Protein AF-A0A950B5I5-F1 (afdb_monomer)

Nearest PDB structures (foldseek):
  9b9x-assembly1_A-2  TM=5.447E-01  e=5.978E-01  Vreelandella titanicae
  9b9s-assembly1_A-2  TM=5.368E-01  e=5.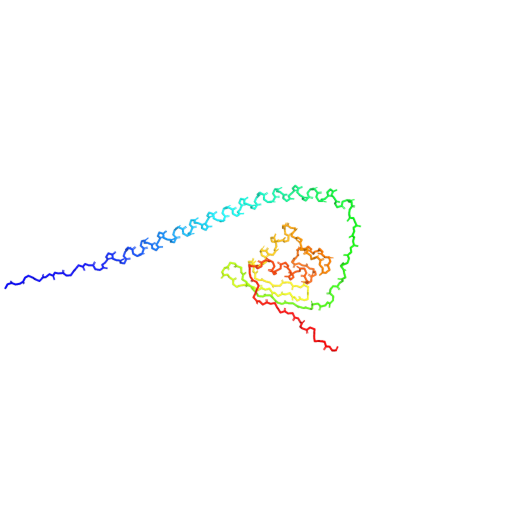628E-01  Vreelandella titanicae
  9ba3-assembly3_E  TM=2.575E-01  e=4.986E-01  Vreelandella titanicae
  1px2-assembly1_B-2  TM=2.846E-01  e=5.953E+00  Rattus norvegicus

Structure (mmCIF, N/CA/C/O backbone):
data_AF-A0A950B5I5-F1
#
_entry.id   AF-A0A950B5I5-F1
#
loop_
_atom_site.group_PDB
_atom_site.id
_atom_site.type_symbol
_atom_site.label_atom_id
_atom_site.label_alt_id
_atom_site.label_comp_id
_atom_site.label_asym_id
_atom_site.label_entity_id
_atom_site.label_seq_id
_atom_site.pdbx_PDB_ins_code
_atom_site.Cartn_x
_atom_site.Cartn_y
_atom_site.Cartn_z
_atom_site.occupancy
_atom_site.B_iso_or_equiv
_atom_site.auth_seq_id
_atom_site.auth_comp_id
_atom_site.auth_asym_id
_atom_site.auth_atom_id
_atom_site.pdbx_PDB_model_num
ATOM 1 N N . MET A 1 1 ? -61.787 -40.709 36.034 1.00 40.47 1 MET A N 1
ATOM 2 C CA . MET A 1 1 ? -61.402 -39.369 36.522 1.00 40.47 1 MET A CA 1
ATOM 3 C C . MET A 1 1 ? -59.894 -39.248 36.309 1.00 40.47 1 MET A C 1
ATOM 5 O O . MET A 1 1 ? -59.148 -39.866 37.049 1.00 40.47 1 MET A O 1
ATOM 9 N N . ILE A 1 2 ? -59.455 -38.615 35.215 1.00 43.97 2 ILE A N 1
ATOM 10 C CA . ILE A 1 2 ? -58.033 -38.467 34.839 1.00 43.97 2 ILE A CA 1
ATOM 11 C C . ILE A 1 2 ? -57.794 -36.962 34.650 1.00 43.97 2 ILE A C 1
ATOM 13 O O . ILE A 1 2 ? -58.534 -36.369 33.862 1.00 43.97 2 ILE A O 1
ATOM 17 N N . PRO A 1 3 ? -56.847 -36.315 35.354 1.00 52.66 3 PRO A N 1
ATOM 18 C CA . PRO A 1 3 ? -56.579 -34.903 35.138 1.00 52.66 3 PRO A CA 1
ATOM 19 C C . PRO A 1 3 ? -55.656 -34.714 33.928 1.00 52.66 3 PRO A C 1
ATOM 21 O O . PRO A 1 3 ? -54.618 -35.359 33.792 1.00 52.66 3 PRO A O 1
ATOM 24 N N . HIS A 1 4 ? -56.084 -33.821 33.041 1.00 50.44 4 HIS A N 1
ATOM 25 C CA . HIS A 1 4 ? -55.408 -33.392 31.824 1.00 50.44 4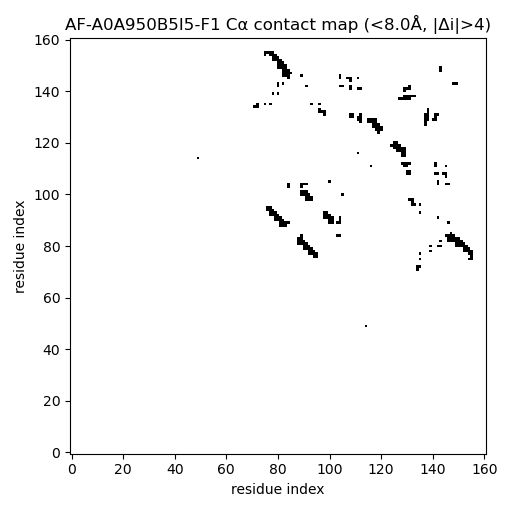 HIS A CA 1
ATOM 26 C C . HIS A 1 4 ? -54.282 -32.413 32.193 1.00 50.44 4 HIS A C 1
ATOM 28 O O . HIS A 1 4 ? -54.549 -31.327 32.704 1.00 50.44 4 HIS A O 1
ATOM 34 N N . ALA A 1 5 ? -53.025 -32.794 31.955 1.00 53.91 5 ALA A N 1
ATOM 35 C CA . ALA A 1 5 ? -51.882 -31.894 32.095 1.00 53.91 5 ALA A CA 1
ATOM 36 C C . ALA A 1 5 ? -51.869 -30.882 30.935 1.00 53.91 5 ALA A C 1
ATOM 38 O O . ALA A 1 5 ? -52.006 -31.271 29.772 1.00 53.91 5 ALA A O 1
ATOM 39 N N . ALA A 1 6 ? -51.738 -29.597 31.265 1.00 57.34 6 ALA A N 1
ATOM 40 C CA . ALA A 1 6 ? -51.606 -28.501 30.310 1.00 57.34 6 ALA A CA 1
ATOM 41 C C . ALA A 1 6 ? -50.144 -28.370 29.821 1.00 57.34 6 ALA A C 1
ATOM 43 O O . ALA A 1 6 ? -49.228 -28.597 30.613 1.00 57.34 6 ALA A O 1
ATOM 44 N N . PRO A 1 7 ? -49.902 -28.005 28.547 1.00 59.09 7 PRO A N 1
ATOM 45 C CA . PRO A 1 7 ? -48.554 -27.848 28.001 1.00 59.09 7 PRO A CA 1
ATOM 46 C C . PRO A 1 7 ? -47.892 -26.529 28.446 1.00 59.09 7 PRO A C 1
ATOM 48 O O . PRO A 1 7 ? -48.504 -25.462 28.384 1.00 59.09 7 PRO A O 1
ATOM 51 N N . GLU A 1 8 ? -46.627 -26.604 28.871 1.00 59.44 8 GLU A N 1
ATOM 52 C CA . GLU A 1 8 ? -45.793 -25.452 29.250 1.00 59.44 8 GLU A CA 1
ATOM 53 C C . GLU A 1 8 ? -45.404 -24.557 28.049 1.00 59.44 8 GLU A C 1
ATOM 55 O O . GLU A 1 8 ? -45.301 -25.036 26.915 1.00 59.44 8 GLU A O 1
ATOM 60 N N . PRO A 1 9 ? -45.167 -23.244 28.260 1.00 53.56 9 PRO A N 1
ATOM 61 C CA . PRO A 1 9 ? -45.085 -22.275 27.172 1.00 53.56 9 PRO A CA 1
ATOM 62 C C . PRO A 1 9 ? -43.693 -22.205 26.519 1.00 53.56 9 PRO A C 1
ATOM 64 O O . PRO A 1 9 ? -42.694 -21.847 27.141 1.00 53.56 9 PRO A O 1
ATOM 67 N N . LEU A 1 10 ? -43.656 -22.392 25.196 1.00 56.47 10 LEU A N 1
ATOM 68 C CA . LEU A 1 10 ? -42.491 -22.234 24.302 1.00 56.47 10 LEU A CA 1
ATOM 69 C C . LEU A 1 10 ? -41.968 -20.781 24.160 1.00 56.47 10 LEU A C 1
ATOM 71 O O . LEU A 1 10 ? -41.055 -20.510 23.381 1.00 56.47 10 LEU A O 1
ATOM 75 N N . ILE A 1 11 ? -42.523 -19.829 24.912 1.00 56.50 11 ILE A N 1
ATOM 76 C CA . ILE A 1 11 ? -42.255 -18.386 24.779 1.00 56.50 11 ILE A CA 1
ATOM 77 C C . ILE A 1 11 ? -40.881 -18.000 25.372 1.00 56.50 11 ILE A C 1
ATOM 79 O O . ILE A 1 11 ? -40.234 -17.066 24.898 1.00 56.50 11 ILE A O 1
ATOM 83 N N . GLY A 1 12 ? -40.375 -18.752 26.357 1.00 56.22 12 GLY A N 1
ATOM 84 C CA . GLY A 1 12 ? -39.103 -18.445 27.031 1.00 56.22 12 GLY A CA 1
ATOM 85 C C . GLY A 1 12 ? -37.844 -18.715 26.195 1.00 56.22 12 GLY A C 1
ATOM 86 O O . GLY A 1 12 ? -36.815 -18.061 26.384 1.00 56.22 12 GLY A O 1
ATOM 87 N N . VAL A 1 13 ? -37.912 -19.642 25.233 1.00 62.12 13 VAL A N 1
ATOM 88 C CA . VAL A 1 13 ? -36.738 -20.079 24.458 1.00 62.12 13 VAL A CA 1
ATOM 89 C C . VAL A 1 13 ? -36.303 -18.999 23.465 1.00 62.12 13 VAL A C 1
ATOM 91 O O . VAL A 1 13 ? -35.123 -18.642 23.434 1.00 62.12 13 VAL A O 1
ATOM 94 N N . SER A 1 14 ? -37.247 -18.400 22.734 1.00 64.12 14 SER A N 1
ATOM 95 C CA . SER A 1 14 ? -36.959 -17.339 21.757 1.00 64.12 14 SER A CA 1
ATOM 96 C C . SER A 1 14 ? -36.377 -16.085 22.414 1.00 64.12 14 SER A C 1
ATOM 98 O O . SER A 1 14 ? -35.366 -15.565 21.942 1.00 64.12 14 SER A O 1
ATOM 100 N N . ALA A 1 15 ? -36.928 -15.643 23.549 1.00 69.88 15 ALA A N 1
ATOM 101 C CA . ALA A 1 15 ? -36.406 -14.490 24.289 1.00 69.88 15 ALA A CA 1
ATOM 102 C C . ALA A 1 15 ? -34.945 -14.695 24.739 1.00 69.88 15 ALA A C 1
ATOM 104 O O . ALA A 1 15 ? -34.123 -13.780 24.657 1.00 69.88 15 ALA A O 1
ATOM 105 N N . SER A 1 16 ? -34.590 -15.921 25.139 1.00 73.38 16 SER A N 1
ATOM 106 C CA . SER A 1 16 ? -33.227 -16.258 25.563 1.00 73.38 16 SER A CA 1
ATOM 107 C C . SER A 1 16 ? -32.207 -16.247 24.413 1.00 73.38 16 SER A C 1
ATOM 109 O O . SER A 1 16 ? -31.046 -15.892 24.623 1.00 73.38 16 SER A O 1
ATOM 111 N N . ILE A 1 17 ? -32.628 -16.600 23.193 1.00 77.06 17 ILE A N 1
ATOM 112 C CA . ILE A 1 17 ? -31.772 -16.603 21.998 1.00 77.06 17 ILE A CA 1
ATOM 113 C C . ILE A 1 17 ? -31.502 -15.167 21.539 1.00 77.06 17 ILE A C 1
ATOM 115 O O . ILE A 1 17 ? -30.347 -14.813 21.290 1.00 77.06 17 ILE A O 1
ATOM 119 N N . PHE A 1 18 ? -32.529 -14.312 21.508 1.00 73.56 18 PHE A N 1
ATOM 120 C CA . PHE A 1 18 ? -32.363 -12.893 21.176 1.00 73.56 18 PHE A CA 1
ATOM 121 C C . PHE A 1 18 ? -31.463 -12.166 22.183 1.00 73.56 18 PHE A C 1
ATOM 123 O O . PHE A 1 18 ? -30.566 -11.430 21.770 1.00 73.56 18 PHE A O 1
ATOM 130 N N . ALA A 1 19 ? -31.618 -12.434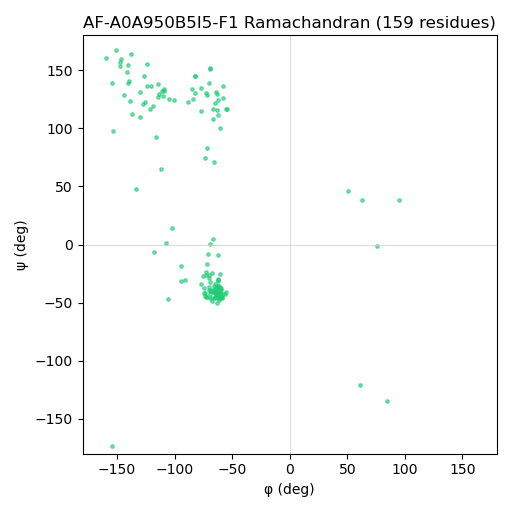 23.484 1.00 76.12 19 ALA A N 1
ATOM 131 C CA . ALA A 1 19 ? -30.760 -11.861 24.522 1.00 76.12 19 ALA A CA 1
ATOM 132 C C . ALA A 1 19 ? -29.286 -12.280 24.367 1.00 76.12 19 ALA A C 1
ATOM 134 O O . ALA A 1 19 ? -28.382 -11.449 24.464 1.00 76.12 19 ALA A O 1
ATOM 135 N N . ARG A 1 20 ? -29.021 -13.558 24.054 1.00 76.75 20 ARG A N 1
ATOM 136 C CA . ARG A 1 20 ? -27.652 -14.032 23.778 1.00 76.75 20 ARG A CA 1
ATOM 137 C C . ARG A 1 20 ? -27.075 -13.403 22.515 1.00 76.75 20 ARG A C 1
ATOM 139 O O . ARG A 1 20 ? -25.910 -13.018 22.522 1.00 76.75 20 ARG A O 1
ATOM 146 N N . SER A 1 21 ? -27.874 -13.271 21.457 1.00 78.94 21 SER A N 1
ATOM 147 C CA . SER A 1 21 ? -27.444 -12.648 20.203 1.00 78.94 21 SER A CA 1
ATOM 148 C C . SER A 1 21 ? -27.116 -11.162 20.378 1.00 78.94 21 SER A C 1
ATOM 150 O O . SER A 1 21 ? -26.125 -10.694 19.819 1.00 78.94 21 SER A O 1
ATOM 152 N N . SER A 1 22 ? -27.898 -10.418 21.169 1.00 79.88 22 SER A N 1
ATOM 153 C CA . SER A 1 22 ? -27.611 -9.007 21.474 1.00 79.88 22 SER A CA 1
ATOM 154 C C . SER A 1 22 ? -26.314 -8.877 22.278 1.00 79.88 22 SER A C 1
ATOM 156 O O . SER A 1 22 ? -25.435 -8.099 21.905 1.00 79.88 22 SER A O 1
ATOM 158 N N . ALA A 1 23 ? -26.134 -9.715 23.304 1.00 81.69 23 ALA A N 1
ATOM 159 C CA . ALA A 1 23 ? -24.931 -9.713 24.130 1.00 81.69 23 ALA A CA 1
ATOM 160 C C . ALA A 1 23 ? -23.661 -10.054 23.327 1.00 81.69 23 ALA A C 1
ATOM 162 O O . ALA A 1 23 ? -22.590 -9.492 23.572 1.00 81.69 23 ALA A O 1
ATOM 163 N N . LEU A 1 24 ? -23.766 -10.958 22.347 1.00 80.25 24 LEU A N 1
ATOM 164 C CA . LEU A 1 24 ? -22.662 -11.309 21.451 1.00 80.25 24 LEU A CA 1
ATOM 165 C C . LEU A 1 24 ? -22.323 -10.153 20.501 1.00 80.25 24 LEU A C 1
ATOM 167 O O . LEU A 1 24 ? -21.152 -9.785 20.388 1.00 80.25 24 LEU A O 1
ATOM 171 N N . SER A 1 25 ? -23.333 -9.526 19.892 1.00 78.19 25 SER A N 1
ATOM 172 C CA . SER A 1 25 ? -23.156 -8.352 19.028 1.00 78.19 25 SER A CA 1
ATOM 173 C C . SER A 1 25 ? -22.526 -7.172 19.769 1.00 78.19 25 SER A C 1
ATOM 175 O O . SER A 1 25 ? -21.603 -6.542 19.253 1.00 78.19 25 SER A O 1
ATOM 177 N N . GLU A 1 26 ? -22.940 -6.907 21.009 1.00 83.06 26 GLU A N 1
ATOM 178 C CA . GLU A 1 26 ? -22.340 -5.862 21.841 1.00 83.06 26 GLU A CA 1
ATOM 179 C C . GLU A 1 26 ? -20.885 -6.152 22.218 1.00 83.06 26 GLU A C 1
ATOM 181 O O . GLU A 1 26 ? -20.073 -5.226 22.304 1.00 83.06 26 GLU A O 1
ATOM 186 N N . ARG A 1 27 ? -20.532 -7.423 22.454 1.00 83.00 27 ARG A N 1
ATOM 187 C CA . ARG A 1 27 ? -19.139 -7.819 22.715 1.00 83.00 27 ARG A CA 1
ATOM 188 C C . ARG A 1 27 ? -18.285 -7.623 21.468 1.00 83.00 27 ARG A C 1
ATOM 190 O O . ARG A 1 27 ? -17.237 -6.995 21.564 1.00 83.00 27 ARG A O 1
ATOM 197 N N . VAL A 1 28 ? -18.758 -8.054 20.298 1.00 84.69 28 VAL A N 1
ATOM 198 C CA . VAL A 1 28 ? -18.046 -7.855 19.023 1.00 84.69 28 VAL A CA 1
ATOM 199 C C . VAL A 1 28 ? -17.874 -6.366 18.708 1.00 84.69 28 VAL A C 1
ATOM 201 O O . VAL A 1 28 ? -16.783 -5.947 18.316 1.00 84.69 28 VAL A O 1
ATOM 204 N N . ALA A 1 29 ? -18.910 -5.548 18.917 1.00 78.31 29 ALA A N 1
ATOM 205 C CA . ALA A 1 29 ? -18.838 -4.101 18.723 1.00 78.31 29 ALA A CA 1
ATOM 206 C C . ALA A 1 29 ? -17.795 -3.453 19.650 1.00 78.31 29 ALA A C 1
ATOM 208 O O . ALA A 1 29 ? -16.957 -2.677 19.184 1.00 78.31 29 ALA A O 1
ATOM 209 N N . ARG A 1 30 ? -17.778 -3.834 20.937 1.00 82.38 30 ARG A N 1
ATOM 210 C CA . ARG A 1 30 ? -16.778 -3.367 21.911 1.00 82.38 30 ARG A CA 1
ATOM 211 C C . ARG A 1 30 ? -15.357 -3.772 21.526 1.00 82.38 30 ARG A C 1
ATOM 213 O O . ARG A 1 30 ? -14.471 -2.921 21.517 1.00 82.38 30 ARG A O 1
ATOM 220 N N . THR A 1 31 ? -15.134 -5.022 21.129 1.00 79.12 31 THR A N 1
ATOM 221 C CA . THR A 1 31 ? -13.802 -5.500 20.723 1.00 79.12 31 THR A CA 1
ATOM 222 C C . THR A 1 31 ? -13.304 -4.808 19.450 1.00 79.12 31 THR A C 1
ATOM 224 O O . THR A 1 31 ? -12.129 -4.440 19.355 1.00 79.12 31 THR A O 1
ATOM 227 N N . ARG A 1 32 ? -14.190 -4.561 18.474 1.00 73.50 32 ARG A N 1
ATOM 228 C CA . ARG A 1 32 ? -13.857 -3.809 17.251 1.00 73.50 32 ARG A CA 1
ATOM 229 C C . ARG A 1 32 ? -13.526 -2.345 17.547 1.00 73.50 32 ARG A C 1
ATOM 231 O O . ARG A 1 32 ? -12.571 -1.819 16.974 1.00 73.50 32 ARG A O 1
ATOM 238 N N . ALA A 1 33 ? -14.264 -1.704 18.453 1.00 74.94 33 ALA A N 1
ATOM 239 C CA . ALA A 1 33 ? -13.971 -0.343 18.899 1.00 74.94 33 ALA A CA 1
ATOM 240 C C . ALA A 1 33 ? -12.611 -0.261 19.613 1.00 74.94 33 ALA A C 1
ATOM 242 O O . ALA A 1 33 ? -11.794 0.595 19.281 1.00 74.94 33 ALA A O 1
ATOM 243 N N . GLN A 1 34 ? -12.314 -1.210 20.504 1.00 75.81 34 GLN A N 1
ATOM 244 C CA . GLN A 1 34 ? -11.017 -1.297 21.188 1.00 75.81 34 GLN A CA 1
ATOM 245 C C . GLN A 1 34 ? -9.859 -1.523 20.209 1.00 75.81 34 GLN A C 1
ATOM 247 O O . GLN A 1 34 ? -8.820 -0.875 20.311 1.00 75.81 34 GLN A O 1
ATOM 252 N N . SER A 1 35 ? -10.058 -2.369 19.197 1.00 69.06 35 SER A N 1
ATOM 253 C CA . SER A 1 35 ? -9.058 -2.599 18.148 1.00 69.06 35 SER A CA 1
ATOM 254 C C . SER A 1 35 ? -8.799 -1.354 17.296 1.00 69.06 35 SER A C 1
ATOM 256 O O . SER A 1 35 ? -7.667 -1.122 16.880 1.00 69.06 35 SER A O 1
ATOM 258 N N . ARG A 1 36 ? -9.820 -0.521 17.047 1.00 70.69 36 ARG A N 1
ATOM 259 C CA . ARG A 1 36 ? -9.650 0.776 16.370 1.00 70.69 36 ARG A CA 1
ATOM 260 C C . ARG A 1 36 ? -8.810 1.747 17.197 1.00 70.69 36 ARG A C 1
ATOM 262 O O . ARG A 1 36 ? -7.881 2.333 16.652 1.00 70.69 36 ARG A O 1
ATOM 269 N N . VAL A 1 37 ? -9.093 1.867 18.494 1.00 77.44 37 VAL A N 1
ATOM 270 C CA . VAL A 1 37 ? -8.348 2.757 19.400 1.00 77.44 37 VAL A CA 1
ATOM 271 C C . VAL A 1 37 ? -6.884 2.330 19.513 1.00 77.44 37 VAL A C 1
ATOM 273 O O . VAL A 1 37 ? -5.993 3.161 19.373 1.00 77.44 37 VAL A O 1
ATOM 276 N N . LEU A 1 38 ? -6.615 1.030 19.664 1.00 70.19 38 LEU A N 1
ATOM 277 C CA . LEU A 1 38 ? -5.243 0.513 19.715 1.00 70.19 38 LEU A CA 1
ATOM 278 C C . LEU A 1 38 ? -4.479 0.752 18.407 1.00 70.19 38 LEU A C 1
ATOM 280 O O . LEU A 1 38 ? -3.299 1.093 18.436 1.00 70.19 38 LEU A O 1
ATOM 284 N N . ARG A 1 39 ? -5.146 0.631 17.252 1.00 61.69 39 ARG A N 1
ATOM 285 C CA . ARG A 1 39 ? -4.546 0.980 15.953 1.00 61.69 39 ARG A CA 1
ATOM 286 C C . ARG A 1 39 ? -4.223 2.470 15.855 1.00 61.69 39 ARG A C 1
ATOM 288 O O . ARG A 1 39 ? -3.181 2.812 15.307 1.00 61.69 39 ARG A O 1
ATOM 295 N N . GLN A 1 40 ? -5.074 3.333 16.406 1.00 61.28 40 GLN A N 1
ATOM 296 C CA . GLN A 1 40 ? -4.858 4.778 16.415 1.00 61.28 40 GLN A CA 1
ATOM 297 C C . GLN A 1 40 ? -3.699 5.182 17.337 1.00 61.28 40 GLN A C 1
ATOM 299 O O . GLN A 1 40 ? -2.827 5.941 16.931 1.00 61.28 40 GLN A O 1
ATOM 304 N N . GLN A 1 41 ? -3.606 4.595 18.529 1.00 62.44 41 GLN A N 1
ATOM 305 C CA . GLN A 1 41 ? -2.477 4.828 19.437 1.00 62.44 41 GLN A CA 1
ATOM 306 C C . GLN A 1 41 ? -1.161 4.300 18.851 1.00 62.44 41 GLN A C 1
ATOM 308 O O . GLN A 1 41 ? -0.131 4.974 18.888 1.00 62.44 41 GLN A O 1
ATOM 313 N N . ALA A 1 42 ? -1.191 3.118 18.229 1.00 61.41 42 ALA A N 1
ATOM 314 C CA . ALA A 1 42 ? -0.039 2.593 17.506 1.00 61.41 42 ALA A CA 1
ATOM 315 C C . ALA A 1 42 ? 0.366 3.492 16.321 1.00 61.41 42 ALA A C 1
ATOM 317 O O . ALA A 1 42 ? 1.553 3.575 16.008 1.00 61.41 42 ALA A O 1
ATOM 318 N N . TRP A 1 43 ? -0.589 4.177 15.681 1.00 51.66 43 TRP A N 1
ATOM 319 C CA . TRP A 1 43 ? -0.326 5.161 14.629 1.00 51.66 43 TRP A CA 1
ATOM 320 C C . TRP A 1 43 ? 0.382 6.405 15.180 1.00 51.66 43 TRP A C 1
ATOM 322 O O . TRP A 1 43 ? 1.438 6.764 14.665 1.00 51.66 43 TRP A O 1
ATOM 332 N N . GLU A 1 44 ? -0.097 6.994 16.279 1.00 56.12 44 GLU A N 1
ATOM 333 C CA . GLU A 1 44 ? 0.522 8.181 16.897 1.00 56.12 44 GLU A CA 1
ATOM 334 C C . GLU A 1 44 ? 1.973 7.929 17.330 1.00 56.12 44 GLU A C 1
ATOM 336 O O . GLU A 1 44 ? 2.871 8.730 17.048 1.00 56.12 44 GLU A O 1
ATOM 341 N N . HIS A 1 45 ? 2.237 6.778 17.955 1.00 53.94 45 HIS A N 1
ATOM 342 C CA . HIS A 1 45 ? 3.596 6.393 18.333 1.00 53.94 45 HIS A CA 1
ATOM 343 C C . HIS A 1 45 ? 4.511 6.220 17.114 1.00 53.94 45 HIS A C 1
ATOM 345 O O . HIS A 1 45 ? 5.678 6.610 17.154 1.00 53.94 45 HIS A O 1
ATOM 351 N N . ARG A 1 46 ? 3.986 5.692 16.005 1.00 55.00 46 ARG A N 1
ATOM 352 C CA . ARG A 1 46 ? 4.759 5.489 14.774 1.00 55.00 46 ARG A CA 1
ATOM 353 C C . ARG A 1 46 ? 5.019 6.781 14.016 1.00 55.00 46 ARG A C 1
ATOM 355 O O . ARG A 1 46 ? 6.127 6.928 13.510 1.00 55.00 46 ARG A O 1
ATOM 362 N N . VAL A 1 47 ? 4.071 7.719 13.983 1.00 47.09 47 VAL A N 1
ATOM 363 C CA . VAL A 1 47 ? 4.282 9.065 13.422 1.00 47.09 47 VAL A CA 1
ATOM 364 C C . VAL A 1 47 ? 5.415 9.766 14.170 1.00 47.09 47 VAL A C 1
ATOM 366 O O . VAL A 1 47 ? 6.340 10.286 13.547 1.00 47.09 47 VAL A O 1
ATOM 369 N N . ARG A 1 48 ? 5.420 9.685 15.507 1.00 50.72 48 ARG A N 1
ATOM 370 C CA . ARG A 1 48 ? 6.493 10.258 16.333 1.00 50.72 48 ARG A CA 1
ATOM 371 C C . ARG A 1 48 ? 7.851 9.593 16.068 1.00 50.72 48 ARG A C 1
ATOM 373 O O . ARG A 1 48 ? 8.848 10.289 15.909 1.00 50.72 48 ARG A O 1
ATOM 380 N N . SER A 1 49 ? 7.905 8.264 15.954 1.00 51.00 49 SER A N 1
ATOM 381 C CA . SER A 1 49 ? 9.144 7.548 15.604 1.00 51.00 49 SER A CA 1
ATOM 382 C C . SER A 1 49 ? 9.590 7.754 14.150 1.00 51.00 49 SER A C 1
ATOM 384 O O . SER A 1 49 ? 10.779 7.620 13.861 1.00 51.00 49 SER A O 1
ATOM 386 N N . LYS A 1 50 ? 8.667 8.047 13.225 1.00 49.88 50 LYS A N 1
ATOM 387 C CA . LYS A 1 50 ? 8.972 8.393 11.832 1.00 49.88 50 LYS A CA 1
ATOM 388 C C . LYS A 1 50 ? 9.586 9.786 11.746 1.00 49.88 50 LYS A C 1
ATOM 390 O O . LYS A 1 50 ? 10.636 9.901 11.142 1.00 49.88 50 LYS A O 1
ATOM 395 N N . ALA A 1 51 ? 9.043 10.785 12.441 1.00 50.00 51 ALA A N 1
ATOM 396 C CA . ALA A 1 51 ? 9.634 12.126 12.475 1.00 50.00 51 ALA A CA 1
ATOM 397 C C . ALA A 1 51 ? 11.104 12.107 12.941 1.00 50.00 51 ALA A C 1
ATOM 399 O O . ALA A 1 51 ? 11.956 12.752 12.341 1.00 50.00 51 ALA A O 1
ATOM 400 N N . ILE A 1 52 ? 11.420 11.292 13.955 1.00 52.56 52 ILE A N 1
ATOM 401 C CA . ILE A 1 52 ? 12.795 11.125 14.458 1.00 52.56 52 ILE A CA 1
ATOM 402 C C . ILE A 1 52 ? 13.696 10.423 13.423 1.00 52.56 52 ILE A C 1
ATOM 404 O O . ILE A 1 52 ? 14.862 10.788 13.259 1.00 52.56 52 ILE A O 1
ATOM 408 N N . ARG A 1 53 ? 13.170 9.422 12.701 1.00 54.84 53 ARG A N 1
ATOM 409 C CA . ARG A 1 53 ? 13.920 8.702 11.658 1.00 54.84 53 ARG A CA 1
ATOM 410 C C . ARG A 1 53 ? 14.101 9.521 10.389 1.00 54.84 53 ARG A C 1
ATOM 412 O O . ARG A 1 53 ? 15.205 9.520 9.872 1.00 54.84 53 ARG A O 1
ATOM 419 N N . ASP A 1 54 ? 13.084 10.241 9.936 1.00 48.94 54 ASP A N 1
ATOM 420 C CA . ASP A 1 54 ? 13.152 11.142 8.785 1.00 48.94 54 ASP A CA 1
ATOM 421 C C . ASP A 1 54 ? 14.135 12.288 9.075 1.00 48.94 54 ASP A C 1
ATOM 423 O O . ASP A 1 54 ? 14.966 12.614 8.234 1.00 48.94 54 ASP A O 1
ATOM 427 N N . GLN A 1 55 ? 14.152 12.817 10.307 1.00 44.59 55 GLN A N 1
ATOM 428 C CA . GLN A 1 55 ? 15.180 13.767 10.745 1.00 44.59 55 GLN A CA 1
ATOM 429 C C . GLN A 1 55 ? 16.591 13.154 10.698 1.00 44.59 55 GLN A C 1
ATOM 431 O O . GLN A 1 55 ? 17.548 13.837 10.348 1.00 44.59 55 GLN A O 1
ATOM 436 N N . SER A 1 56 ? 16.729 11.861 11.006 1.00 44.84 56 SER A N 1
ATOM 437 C CA . SER A 1 56 ? 18.013 11.146 10.940 1.00 44.84 56 SER A CA 1
ATOM 438 C C . SER A 1 56 ? 18.418 10.778 9.504 1.00 44.84 56 SER A C 1
ATOM 440 O O . SER A 1 56 ? 19.603 10.786 9.182 1.00 44.84 56 SER A O 1
ATOM 442 N N . ALA A 1 57 ? 17.449 10.475 8.638 1.00 51.31 57 ALA A N 1
ATOM 443 C CA . ALA A 1 57 ? 17.647 10.145 7.231 1.00 51.31 57 ALA A CA 1
ATOM 444 C C . ALA A 1 57 ? 18.001 11.392 6.413 1.00 51.31 57 ALA A C 1
ATOM 446 O O . ALA A 1 57 ? 18.972 11.347 5.673 1.00 51.31 57 ALA A O 1
ATOM 447 N N . ALA A 1 58 ? 17.346 12.533 6.649 1.00 44.94 58 ALA A N 1
ATOM 448 C CA . ALA A 1 58 ? 17.702 13.814 6.030 1.00 44.94 58 ALA A CA 1
ATOM 449 C C . ALA A 1 58 ? 19.120 14.286 6.414 1.00 44.94 58 ALA A C 1
ATOM 451 O O . ALA A 1 58 ? 19.804 14.953 5.637 1.00 44.94 58 ALA A O 1
ATOM 452 N N . LEU A 1 59 ? 19.595 13.918 7.611 1.00 46.97 59 LEU A N 1
ATOM 453 C CA . LEU A 1 59 ? 20.989 14.136 8.012 1.00 46.97 59 LEU A CA 1
ATOM 454 C C . LEU A 1 59 ? 21.966 13.181 7.302 1.00 46.97 59 LEU A C 1
ATOM 456 O O . LEU A 1 59 ? 23.142 13.518 7.180 1.00 46.97 59 LEU A O 1
ATOM 460 N N . LYS A 1 60 ? 21.495 12.021 6.825 1.00 45.16 60 LYS A N 1
ATOM 461 C CA . LYS A 1 60 ? 22.294 10.979 6.162 1.00 45.16 60 LYS A CA 1
ATOM 462 C C . LYS A 1 60 ? 22.286 11.092 4.630 1.00 45.16 60 LYS A C 1
ATOM 464 O O . LYS A 1 60 ? 23.312 10.833 4.018 1.00 45.16 60 LYS A O 1
ATOM 469 N N . GLU A 1 61 ? 21.198 11.572 4.026 1.00 40.47 61 GLU A N 1
ATOM 470 C CA . GLU A 1 61 ? 21.066 11.858 2.585 1.00 40.47 61 GLU A CA 1
ATOM 471 C C . GLU A 1 61 ? 22.060 12.912 2.086 1.00 40.47 61 GLU A C 1
ATOM 473 O O . GLU A 1 61 ? 22.477 12.853 0.938 1.00 40.47 61 GLU A O 1
ATOM 478 N N . ARG A 1 62 ? 22.552 13.813 2.950 1.00 43.41 62 ARG A N 1
ATOM 479 C CA . ARG A 1 62 ? 23.669 14.711 2.593 1.00 43.41 62 ARG A CA 1
ATOM 480 C C . ARG A 1 62 ? 24.982 13.981 2.265 1.00 43.41 62 ARG A C 1
ATOM 482 O O . ARG A 1 62 ? 25.923 14.640 1.836 1.00 43.41 62 ARG A O 1
ATOM 489 N N . PHE A 1 63 ? 25.070 12.672 2.501 1.00 40.78 63 PHE A N 1
ATOM 490 C CA . PHE A 1 63 ? 26.300 11.895 2.358 1.00 40.78 63 PHE A CA 1
ATOM 491 C C . PHE A 1 63 ? 26.240 10.770 1.305 1.00 40.78 63 PHE A C 1
ATOM 493 O O . PHE A 1 63 ? 27.287 10.185 1.049 1.00 40.78 63 PHE A O 1
ATOM 500 N N . ASP A 1 64 ? 25.088 10.477 0.683 1.00 40.22 64 ASP A N 1
ATOM 501 C CA . ASP A 1 64 ? 24.870 9.254 -0.125 1.00 40.22 64 ASP A CA 1
ATOM 502 C C . ASP A 1 64 ? 24.183 9.540 -1.489 1.00 40.22 64 ASP A C 1
ATOM 504 O O . ASP A 1 64 ? 23.227 8.872 -1.881 1.00 40.22 64 ASP A O 1
ATOM 508 N N . ASP A 1 65 ? 24.670 10.538 -2.240 1.00 40.47 65 ASP A N 1
ATOM 509 C CA . ASP A 1 65 ? 24.291 10.799 -3.647 1.00 40.47 65 ASP A CA 1
ATOM 510 C C . ASP A 1 65 ? 24.751 9.647 -4.578 1.00 40.47 65 ASP A C 1
ATOM 512 O O . ASP A 1 65 ? 25.686 9.765 -5.371 1.00 40.47 65 ASP A O 1
ATOM 516 N N . GLY A 1 66 ? 24.095 8.491 -4.467 1.00 37.75 66 GLY A N 1
ATOM 517 C CA . GLY A 1 66 ? 24.316 7.281 -5.260 1.00 37.75 66 GLY A CA 1
ATOM 518 C C . GLY A 1 66 ? 23.137 6.989 -6.183 1.00 37.75 66 GLY A C 1
ATOM 519 O O . GLY A 1 66 ? 22.434 5.996 -6.014 1.00 37.75 66 GLY A O 1
ATOM 520 N N . VAL A 1 67 ? 22.901 7.875 -7.151 1.00 46.28 67 VAL A N 1
ATOM 521 C CA . VAL A 1 67 ? 21.873 7.741 -8.194 1.00 46.28 67 VAL A CA 1
ATOM 522 C C . VAL A 1 67 ? 22.166 6.529 -9.086 1.00 46.28 67 VAL A C 1
ATOM 524 O O . VAL A 1 67 ? 23.132 6.538 -9.846 1.00 46.28 67 VAL A O 1
ATOM 527 N N . LEU A 1 68 ? 21.289 5.519 -9.074 1.00 43.94 68 LEU A N 1
ATOM 528 C CA . LEU A 1 68 ? 21.208 4.500 -10.125 1.00 43.94 68 LEU A CA 1
ATOM 529 C C . LEU A 1 68 ? 19.745 4.201 -10.495 1.00 43.94 68 LEU A C 1
ATOM 531 O O . LEU A 1 68 ? 19.009 3.583 -9.734 1.00 43.94 68 LEU A O 1
ATOM 535 N N . GLY A 1 69 ? 19.371 4.577 -11.724 1.00 38.16 69 GLY A N 1
ATOM 536 C CA . GLY A 1 69 ? 18.609 3.671 -12.589 1.00 38.16 69 GLY A CA 1
ATOM 537 C C . GLY A 1 69 ? 17.085 3.778 -12.622 1.00 38.16 69 GLY A C 1
ATOM 538 O O . GLY A 1 69 ? 16.431 2.754 -12.781 1.00 38.16 69 GLY A O 1
ATOM 539 N N . ALA A 1 70 ? 16.497 4.974 -12.578 1.00 39.66 70 ALA A N 1
ATOM 540 C CA . ALA A 1 70 ? 15.166 5.155 -13.164 1.00 39.66 70 ALA A CA 1
ATOM 541 C C . ALA A 1 70 ? 15.288 5.161 -14.700 1.00 39.66 70 ALA A C 1
ATOM 543 O O . ALA A 1 70 ? 15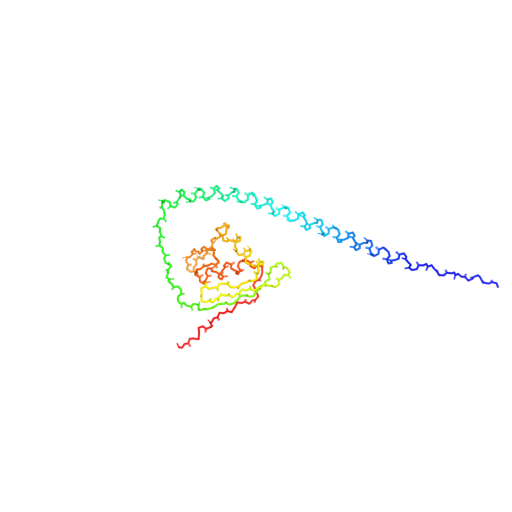.229 6.210 -15.338 1.00 39.66 70 ALA A O 1
ATOM 544 N N . THR A 1 71 ? 15.508 3.996 -15.314 1.00 40.91 71 THR A N 1
ATOM 545 C CA . THR A 1 71 ? 15.167 3.843 -16.732 1.00 40.91 71 THR A CA 1
ATOM 546 C C . THR A 1 71 ? 13.649 3.993 -16.854 1.00 40.91 71 THR A C 1
ATOM 548 O O . THR A 1 71 ? 12.936 3.361 -16.069 1.00 40.91 71 THR A O 1
ATOM 551 N N . PRO A 1 72 ? 13.136 4.821 -17.782 1.00 44.72 72 PRO A N 1
ATOM 552 C CA . PRO A 1 72 ? 11.706 4.899 -18.046 1.00 44.72 72 PRO A CA 1
ATOM 553 C C . PRO A 1 72 ? 11.206 3.489 -18.374 1.00 44.72 72 PRO A C 1
ATOM 555 O O . PRO A 1 72 ? 11.678 2.860 -19.317 1.00 44.72 72 PRO A O 1
ATOM 558 N N . ASP A 1 73 ? 10.314 2.963 -17.542 1.00 49.38 73 ASP A N 1
ATOM 559 C CA . ASP A 1 73 ? 9.654 1.680 -17.756 1.00 49.38 73 ASP A CA 1
ATOM 560 C C . ASP A 1 73 ? 8.651 1.839 -18.911 1.00 49.38 73 ASP A C 1
ATOM 562 O O . ASP A 1 73 ? 7.466 2.089 -18.701 1.00 49.38 73 ASP A O 1
ATOM 566 N N . ASP A 1 74 ? 9.151 1.740 -20.145 1.00 47.59 74 ASP A N 1
ATOM 567 C CA . ASP A 1 74 ? 8.363 1.654 -21.384 1.00 47.59 74 ASP A CA 1
ATOM 568 C C . ASP A 1 74 ? 7.606 0.304 -21.506 1.00 47.59 74 ASP A C 1
ATOM 570 O O . ASP A 1 74 ? 6.920 0.056 -22.498 1.00 47.59 74 ASP A O 1
ATOM 574 N N . GLY A 1 75 ? 7.716 -0.603 -20.523 1.00 58.12 75 GLY A N 1
ATOM 575 C CA . GLY A 1 75 ? 7.341 -2.012 -20.682 1.00 58.12 75 GLY A CA 1
ATOM 576 C C . GLY A 1 75 ? 5.899 -2.387 -20.330 1.00 58.12 75 GLY A C 1
ATOM 577 O O . GLY A 1 75 ? 5.351 -3.317 -20.925 1.00 58.12 75 GLY A O 1
ATOM 578 N N . VAL A 1 76 ? 5.252 -1.703 -19.379 1.00 63.47 76 VAL A N 1
ATOM 579 C CA . VAL A 1 76 ? 3.935 -2.127 -18.861 1.00 63.47 76 VAL A CA 1
ATOM 580 C C . VAL A 1 76 ? 2.860 -1.088 -19.191 1.00 63.47 76 VAL A C 1
ATOM 582 O O . VAL A 1 76 ? 2.637 -0.170 -18.405 1.00 63.47 76 VAL A O 1
ATOM 585 N N . PRO A 1 77 ? 2.133 -1.211 -20.321 1.00 73.94 77 PRO A N 1
ATOM 586 C CA . PRO A 1 77 ? 1.093 -0.246 -20.689 1.00 73.94 77 PRO A CA 1
ATOM 587 C C . PRO A 1 77 ? -0.121 -0.259 -19.746 1.00 73.94 77 PRO A C 1
ATOM 589 O O . PRO A 1 77 ? -0.831 0.746 -19.637 1.00 73.94 77 PRO A O 1
ATOM 592 N N . TRP A 1 78 ? -0.376 -1.380 -19.061 1.00 82.75 78 TRP A N 1
ATOM 593 C CA . TRP A 1 78 ? -1.437 -1.496 -18.061 1.00 82.75 78 TRP A CA 1
ATOM 594 C C . TRP A 1 78 ? -1.207 -2.674 -17.107 1.00 82.75 78 TRP A C 1
ATOM 596 O O . TRP A 1 78 ? -0.510 -3.622 -17.442 1.00 82.75 78 TRP A O 1
ATOM 606 N N . PHE A 1 79 ? -1.852 -2.654 -15.945 1.00 87.44 79 PHE A N 1
ATOM 607 C CA . PHE A 1 79 ? -2.071 -3.850 -15.133 1.00 87.44 79 PHE A CA 1
ATOM 608 C C . PHE A 1 79 ? -3.395 -3.738 -14.375 1.00 87.44 79 PHE A C 1
ATOM 610 O O . PHE A 1 79 ? -3.901 -2.638 -14.122 1.00 87.44 79 PHE A O 1
ATOM 617 N N . SER A 1 80 ? -3.964 -4.874 -13.990 1.00 90.44 80 SER A N 1
ATOM 618 C CA . SER A 1 80 ? -5.046 -4.951 -13.017 1.00 90.44 80 SER A CA 1
ATOM 619 C C . SER A 1 80 ? -4.704 -5.912 -11.896 1.00 90.44 80 SER A C 1
ATOM 621 O O . SER A 1 80 ? -4.054 -6.932 -12.092 1.00 90.44 80 SER A O 1
ATOM 623 N N . LEU A 1 81 ? -5.167 -5.574 -10.704 1.00 91.62 81 LEU A N 1
ATOM 624 C CA . LEU A 1 81 ? -4.960 -6.344 -9.496 1.00 91.62 81 LEU A CA 1
ATOM 625 C C . LEU A 1 81 ? -6.306 -6.528 -8.812 1.00 91.62 81 LEU A C 1
ATOM 627 O O . LEU A 1 81 ? -7.039 -5.560 -8.612 1.00 91.62 81 LEU A O 1
ATOM 631 N N . ALA A 1 82 ? -6.615 -7.759 -8.430 1.00 91.38 82 ALA A N 1
ATOM 632 C CA . ALA A 1 82 ? -7.736 -8.091 -7.568 1.00 9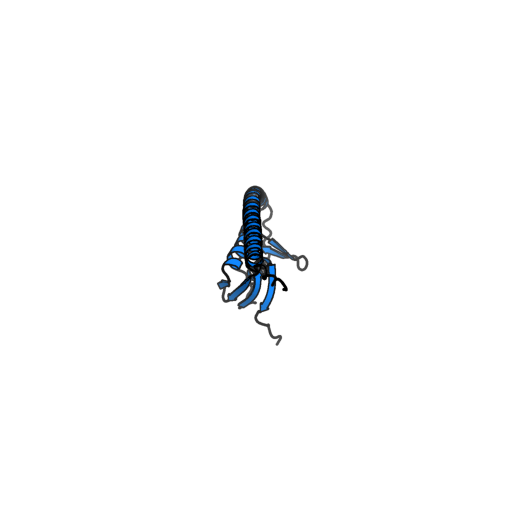1.38 82 ALA A CA 1
ATOM 633 C C . ALA A 1 82 ? -7.212 -8.780 -6.309 1.00 91.38 82 ALA A C 1
ATOM 635 O O . ALA A 1 82 ? -6.337 -9.649 -6.362 1.00 91.38 82 ALA A O 1
ATOM 636 N N . GLY A 1 83 ? -7.753 -8.390 -5.165 1.00 89.94 83 GLY A N 1
ATOM 637 C CA . GLY A 1 83 ? -7.286 -8.850 -3.870 1.00 89.94 83 GLY A CA 1
ATOM 638 C C . GLY A 1 83 ? -8.366 -8.785 -2.807 1.00 89.94 83 GLY A C 1
ATOM 639 O O . GLY A 1 83 ? -9.528 -8.479 -3.073 1.00 89.94 83 GLY A O 1
ATOM 640 N N . VAL A 1 84 ? -7.952 -9.068 -1.583 1.00 87.50 84 VAL A N 1
ATOM 641 C CA . VAL A 1 84 ? -8.776 -9.004 -0.384 1.00 87.50 84 VAL A CA 1
ATOM 642 C C . VAL A 1 84 ? -8.102 -8.078 0.623 1.00 87.50 84 VAL A C 1
ATOM 644 O O . VAL A 1 84 ? -6.888 -8.152 0.825 1.00 87.50 84 VAL A O 1
ATOM 647 N N . LEU A 1 85 ? -8.903 -7.216 1.246 1.00 88.69 85 LEU A N 1
ATOM 648 C CA . LEU A 1 85 ? -8.519 -6.358 2.363 1.00 88.69 85 LEU A CA 1
ATOM 649 C C . LEU A 1 85 ? -9.563 -6.516 3.480 1.00 88.69 85 LEU A C 1
ATOM 651 O O . LEU A 1 85 ? -10.719 -6.103 3.339 1.00 88.69 85 LEU A O 1
ATOM 655 N N . GLY A 1 86 ? -9.177 -7.148 4.584 1.00 88.88 86 GLY A N 1
ATOM 656 C CA . GLY A 1 86 ? -10.092 -7.687 5.586 1.00 88.88 86 GLY A CA 1
ATOM 657 C C . GLY A 1 86 ? -11.004 -8.752 4.973 1.00 88.88 86 GLY A C 1
ATOM 658 O O . GLY A 1 86 ? -10.528 -9.728 4.410 1.00 88.88 86 GLY A O 1
ATOM 659 N N . ASP A 1 87 ? -12.317 -8.523 5.031 1.00 85.50 87 ASP A N 1
ATOM 660 C CA . ASP A 1 87 ? -13.335 -9.396 4.420 1.00 85.50 87 ASP A CA 1
ATOM 661 C C . ASP A 1 87 ? -13.889 -8.823 3.099 1.00 85.50 87 ASP A C 1
ATOM 663 O O . ASP A 1 87 ? -14.949 -9.232 2.624 1.00 85.50 87 ASP A O 1
ATOM 667 N N . ARG A 1 88 ? -13.221 -7.813 2.521 1.00 83.62 88 ARG A N 1
ATOM 668 C CA . ARG A 1 88 ? -13.702 -7.092 1.334 1.00 83.62 88 ARG A CA 1
ATOM 669 C C . ARG A 1 88 ? -12.836 -7.381 0.118 1.00 83.62 88 ARG A C 1
ATOM 671 O O . ARG A 1 88 ? -11.614 -7.261 0.175 1.00 83.62 88 ARG A O 1
ATOM 678 N N . ASN A 1 89 ? -13.491 -7.695 -0.997 1.00 91.06 89 ASN A N 1
ATOM 679 C CA . ASN A 1 89 ? -12.834 -7.778 -2.295 1.00 91.06 89 ASN A CA 1
ATOM 680 C C . ASN A 1 89 ? -12.480 -6.368 -2.770 1.00 91.06 89 ASN A C 1
ATOM 682 O O . ASN A 1 89 ? -13.331 -5.479 -2.802 1.00 91.06 89 ASN A O 1
ATOM 686 N N . VAL A 1 90 ? -11.224 -6.178 -3.148 1.00 91.62 90 VAL A N 1
ATOM 687 C CA . VAL A 1 90 ? -10.686 -4.911 -3.637 1.00 91.62 90 VAL A CA 1
ATOM 688 C C . VAL A 1 90 ? -10.071 -5.103 -5.011 1.00 91.62 90 VAL A C 1
ATOM 690 O O . VAL A 1 90 ? -9.657 -6.201 -5.384 1.00 91.62 90 VAL A O 1
ATOM 693 N N . TRP A 1 91 ? -10.010 -4.018 -5.772 1.00 94.88 91 TRP A N 1
ATOM 694 C CA . TRP A 1 91 ? -9.453 -4.023 -7.114 1.00 94.88 91 TRP A CA 1
ATOM 695 C C . TRP A 1 91 ? -8.648 -2.756 -7.370 1.00 94.88 91 TRP A C 1
ATOM 697 O O . TRP A 1 91 ? -8.905 -1.700 -6.784 1.00 94.88 91 TRP A O 1
ATOM 707 N N . ALA A 1 92 ? -7.693 -2.861 -8.279 1.00 93.69 92 ALA A N 1
ATOM 708 C CA . ALA A 1 92 ? -6.954 -1.752 -8.841 1.00 93.69 92 ALA A CA 1
ATOM 709 C C . ALA A 1 92 ? -6.712 -1.989 -10.330 1.00 93.69 92 ALA A C 1
ATOM 711 O O . ALA A 1 92 ? -6.573 -3.121 -10.785 1.00 93.69 92 ALA A O 1
ATOM 712 N N . ARG A 1 93 ? -6.655 -0.903 -11.088 1.00 92.38 93 ARG A N 1
ATOM 713 C CA . ARG A 1 93 ? -6.268 -0.873 -12.488 1.00 92.38 93 ARG A CA 1
ATOM 714 C C . ARG A 1 93 ? -5.385 0.337 -12.709 1.00 92.38 93 ARG A C 1
ATOM 716 O O . ARG A 1 93 ? -5.801 1.466 -12.454 1.00 92.38 93 ARG A O 1
ATOM 723 N N . TRP A 1 94 ? -4.194 0.090 -13.214 1.00 86.75 94 TRP A N 1
ATOM 724 C CA . TRP A 1 94 ? -3.287 1.124 -13.669 1.00 86.75 94 TRP A CA 1
ATOM 725 C C . TRP A 1 94 ? -3.214 1.054 -15.190 1.00 86.75 94 TRP A C 1
ATOM 727 O O . TRP A 1 94 ? -3.092 -0.031 -15.757 1.00 86.75 94 TRP A O 1
ATOM 737 N N . ALA A 1 95 ? -3.348 2.191 -15.858 1.00 84.75 95 ALA A N 1
ATOM 738 C CA . ALA A 1 95 ? -3.184 2.293 -17.302 1.00 84.75 95 ALA A CA 1
ATOM 739 C C . ALA A 1 95 ? -2.784 3.720 -17.665 1.00 84.75 95 ALA A C 1
ATOM 741 O O . ALA A 1 95 ? -3.344 4.670 -17.113 1.00 84.75 95 ALA A O 1
ATOM 742 N N . HIS A 1 96 ? -1.849 3.865 -18.604 1.00 78.44 96 HIS A N 1
ATOM 743 C CA . HIS A 1 96 ? -1.436 5.168 -19.142 1.00 78.44 96 HIS A CA 1
ATOM 744 C C . HIS A 1 96 ? -1.088 6.198 -18.045 1.00 78.44 96 HIS A C 1
ATOM 746 O O . HIS A 1 96 ? -1.584 7.324 -18.051 1.00 78.44 96 HIS A O 1
ATOM 752 N N . GLY A 1 97 ? -0.303 5.794 -17.038 1.00 78.00 97 G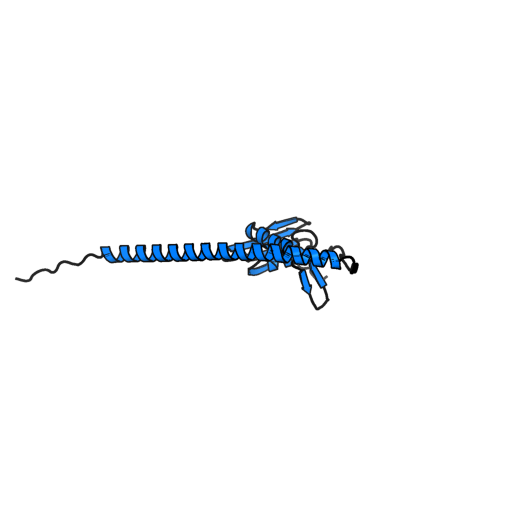LY A N 1
ATOM 753 C CA . GLY A 1 97 ? 0.106 6.683 -15.941 1.00 78.00 97 GLY A CA 1
ATOM 754 C C . GLY A 1 97 ? -0.976 6.973 -14.895 1.00 78.00 97 GLY A C 1
ATOM 755 O O . GLY A 1 97 ? -0.714 7.681 -13.927 1.00 78.00 97 GLY A O 1
ATOM 756 N N . SER A 1 98 ? -2.186 6.432 -15.058 1.00 82.31 98 SER A N 1
ATOM 757 C CA . SER A 1 98 ? -3.322 6.694 -14.177 1.00 82.31 98 SER A CA 1
ATOM 758 C C . SER A 1 98 ? -3.732 5.452 -13.396 1.00 82.31 98 SER A C 1
ATOM 760 O O . SER A 1 98 ? -3.988 4.393 -13.971 1.00 82.31 98 SER A O 1
ATOM 762 N N . LEU A 1 99 ? -3.871 5.607 -12.079 1.00 87.50 99 LEU A N 1
ATOM 763 C CA . LEU A 1 99 ? -4.354 4.568 -11.175 1.00 87.50 99 LEU A CA 1
ATOM 764 C C . LEU A 1 99 ? -5.830 4.790 -10.824 1.00 87.50 99 LEU A C 1
ATOM 766 O O . LEU A 1 99 ? -6.205 5.827 -10.279 1.00 87.50 99 LEU A O 1
ATOM 770 N N . ARG A 1 100 ? -6.663 3.779 -11.072 1.00 90.88 100 ARG A N 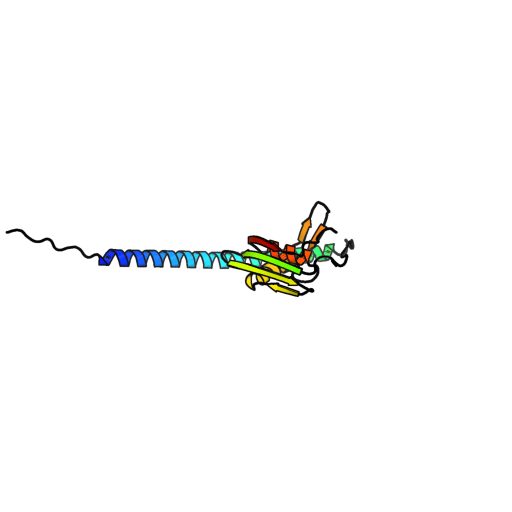1
ATOM 771 C CA . ARG A 1 100 ? -8.019 3.661 -10.524 1.00 90.88 100 ARG A CA 1
ATOM 772 C C . ARG A 1 100 ? -8.064 2.468 -9.590 1.00 90.88 100 ARG A C 1
ATOM 774 O O . ARG A 1 100 ? -7.704 1.369 -9.993 1.00 90.88 100 ARG A O 1
ATOM 781 N N . CYS A 1 101 ? -8.523 2.643 -8.363 1.00 91.50 101 CYS A N 1
ATOM 782 C CA . CYS A 1 101 ? -8.653 1.525 -7.439 1.00 91.50 101 CYS A CA 1
ATOM 783 C C . CYS A 1 101 ? -9.777 1.741 -6.432 1.00 91.50 101 CYS A C 1
ATOM 785 O O . CYS A 1 101 ? -10.325 2.837 -6.296 1.00 91.50 101 CYS A O 1
ATOM 787 N N . HIS A 1 102 ? -10.118 0.662 -5.735 1.00 92.12 102 HIS A N 1
ATOM 788 C CA . HIS A 1 102 ? -11.066 0.685 -4.636 1.00 92.12 102 HIS A CA 1
ATOM 789 C C . HIS A 1 102 ? -10.596 1.663 -3.537 1.00 92.12 102 HIS A C 1
ATOM 791 O O . HIS A 1 102 ? -9.418 1.628 -3.171 1.00 92.12 102 HIS A O 1
ATOM 797 N N . PRO A 1 103 ? -11.477 2.505 -2.963 1.00 90.38 103 PRO A N 1
ATOM 798 C CA . PRO A 1 103 ? -11.079 3.555 -2.021 1.00 90.38 103 PRO A CA 1
ATOM 799 C C . PRO A 1 103 ? -10.346 3.017 -0.788 1.00 90.38 103 PRO A C 1
ATOM 801 O O . PRO A 1 103 ? -9.308 3.556 -0.421 1.00 90.38 103 PRO A O 1
ATOM 804 N N . ASP A 1 104 ? -10.809 1.907 -0.204 1.00 90.25 104 ASP A N 1
ATOM 805 C CA . ASP A 1 104 ? -10.123 1.295 0.946 1.00 90.25 104 ASP A CA 1
ATOM 806 C C . ASP A 1 104 ? -8.702 0.813 0.596 1.00 90.25 104 ASP A C 1
ATOM 808 O O . ASP A 1 104 ? -7.782 0.938 1.404 1.00 90.25 104 ASP A O 1
ATOM 812 N N . LEU A 1 105 ? -8.510 0.305 -0.627 1.00 91.31 105 LEU A N 1
ATOM 813 C CA . LEU A 1 105 ? -7.197 -0.106 -1.120 1.00 91.31 105 LEU A CA 1
ATOM 814 C C . LEU A 1 105 ? -6.303 1.115 -1.368 1.00 91.31 105 LEU A C 1
ATOM 816 O O . LEU A 1 105 ? -5.126 1.079 -1.024 1.00 91.31 105 LEU A O 1
ATOM 820 N N . MET A 1 106 ? -6.858 2.211 -1.900 1.00 93.00 106 MET A N 1
ATOM 821 C CA . MET A 1 106 ? -6.141 3.482 -2.044 1.00 93.00 106 MET A CA 1
ATOM 822 C C . MET A 1 106 ? -5.677 4.016 -0.687 1.00 93.00 106 MET A C 1
ATOM 824 O O . MET A 1 106 ? -4.528 4.428 -0.560 1.00 93.00 106 MET A O 1
ATOM 828 N N . THR A 1 107 ? -6.539 4.003 0.332 1.00 91.19 107 THR A N 1
ATOM 829 C CA . THR A 1 107 ? -6.184 4.445 1.688 1.00 91.19 107 THR A CA 1
ATOM 830 C C . THR A 1 107 ? -5.029 3.624 2.251 1.00 91.19 107 THR A C 1
ATOM 832 O O . THR A 1 107 ? -4.066 4.193 2.757 1.00 91.19 107 THR A O 1
ATOM 835 N N . GLN A 1 108 ? -5.086 2.299 2.115 1.00 89.69 108 GLN A N 1
ATOM 836 C CA . GLN A 1 108 ? -4.028 1.418 2.602 1.00 89.69 108 GLN A CA 1
ATOM 837 C C . GLN A 1 108 ? -2.719 1.590 1.815 1.00 89.69 108 GLN A C 1
ATOM 839 O O . GLN A 1 108 ? -1.644 1.633 2.408 1.00 89.69 108 GLN A O 1
ATOM 844 N N . ALA A 1 109 ? -2.797 1.746 0.491 1.00 90.62 109 ALA A N 1
ATOM 845 C CA . ALA A 1 109 ? -1.634 2.005 -0.351 1.00 90.62 109 ALA A CA 1
ATOM 846 C C . ALA A 1 109 ? -0.977 3.348 -0.009 1.00 90.62 109 ALA A C 1
ATOM 848 O O . ALA A 1 109 ? 0.233 3.399 0.181 1.00 90.62 109 ALA A O 1
ATOM 849 N N . ARG A 1 110 ? -1.762 4.420 0.160 1.00 90.56 110 ARG A N 1
ATOM 850 C CA . ARG A 1 110 ? -1.251 5.725 0.612 1.00 90.56 110 ARG A CA 1
ATOM 851 C C . ARG A 1 110 ? -0.591 5.636 1.977 1.00 90.56 110 ARG A C 1
ATOM 853 O O . ARG A 1 110 ? 0.465 6.220 2.160 1.00 90.56 110 ARG A O 1
ATOM 860 N N . LEU A 1 111 ? -1.150 4.848 2.893 1.00 88.06 111 LEU A N 1
ATOM 861 C CA . LEU A 1 111 ? -0.532 4.610 4.191 1.00 88.06 111 LEU A CA 1
ATOM 862 C C . LEU A 1 111 ? 0.849 3.949 4.048 1.00 88.06 111 LEU A C 1
ATOM 864 O O . LEU A 1 111 ? 1.766 4.320 4.769 1.00 88.06 111 LEU A O 1
ATOM 868 N N . LEU A 1 112 ? 1.049 3.026 3.101 1.00 86.31 112 LEU A N 1
ATOM 869 C CA . LEU A 1 112 ? 2.381 2.463 2.828 1.00 86.31 112 LEU A CA 1
ATOM 870 C C . LEU A 1 112 ? 3.369 3.509 2.294 1.00 86.31 112 LEU A C 1
ATOM 872 O O . LEU A 1 112 ? 4.526 3.507 2.723 1.00 86.31 112 LEU A O 1
ATOM 876 N N . VAL A 1 113 ? 2.912 4.396 1.403 1.00 86.19 113 VAL A N 1
ATOM 877 C CA . VAL A 1 113 ? 3.707 5.521 0.874 1.00 86.19 113 VAL A CA 1
ATOM 878 C C . VAL A 1 113 ? 4.081 6.487 1.997 1.00 86.19 113 VAL A C 1
ATOM 880 O O . VAL A 1 113 ? 5.251 6.791 2.195 1.00 86.19 113 VAL A O 1
ATOM 883 N N . GLU A 1 114 ? 3.105 6.913 2.798 1.00 83.81 114 GLU A N 1
ATOM 884 C CA . GLU A 1 114 ? 3.311 7.808 3.940 1.00 83.81 114 GLU A CA 1
ATOM 885 C C . GLU A 1 114 ? 4.213 7.183 5.009 1.00 83.81 114 GLU A C 1
ATOM 887 O O . GLU A 1 114 ? 4.966 7.890 5.672 1.00 83.81 114 GLU A O 1
ATOM 892 N N . LEU A 1 115 ? 4.199 5.857 5.170 1.00 78.94 115 LEU A N 1
ATOM 893 C CA . LEU A 1 115 ? 5.136 5.157 6.050 1.00 78.94 115 LEU A CA 1
ATOM 894 C C . LEU A 1 115 ? 6.577 5.137 5.514 1.00 78.94 115 LEU A C 1
ATOM 896 O O . LEU A 1 115 ? 7.473 4.734 6.258 1.00 78.94 115 LEU A O 1
ATOM 900 N N . GLY A 1 116 ? 6.820 5.589 4.280 1.00 79.88 116 GLY A N 1
ATOM 901 C CA . GLY A 1 116 ? 8.121 5.496 3.619 1.00 79.88 116 GLY A CA 1
ATOM 902 C C . GLY A 1 116 ? 8.531 4.042 3.414 1.00 79.88 116 GLY A C 1
ATOM 903 O O . GLY A 1 116 ? 9.678 3.677 3.661 1.00 79.88 116 GLY A O 1
ATOM 904 N N . THR A 1 117 ? 7.568 3.179 3.080 1.00 78.06 117 THR A N 1
ATOM 905 C CA . THR A 1 117 ? 7.855 1.760 2.860 1.00 78.06 117 THR A CA 1
ATOM 906 C C . THR A 1 117 ? 8.811 1.638 1.681 1.00 78.06 117 THR A C 1
ATOM 908 O O . THR A 1 117 ? 8.506 2.112 0.593 1.00 78.06 117 THR A O 1
ATOM 911 N N . VAL A 1 118 ? 9.950 0.986 1.891 1.00 82.25 118 VAL A N 1
ATOM 912 C CA . VAL A 1 118 ? 10.894 0.651 0.824 1.00 82.25 118 VAL A CA 1
ATOM 913 C C . VAL A 1 118 ? 10.846 -0.851 0.625 1.00 82.25 118 VAL A C 1
ATOM 915 O O . VAL A 1 118 ? 10.957 -1.623 1.579 1.00 82.25 118 VAL A O 1
ATOM 918 N N . PHE A 1 119 ? 10.642 -1.264 -0.614 1.00 75.31 119 PHE A N 1
ATOM 919 C CA . PHE A 1 119 ? 10.730 -2.651 -1.014 1.00 75.31 119 PHE A CA 1
ATOM 920 C C . PHE A 1 119 ? 12.165 -2.964 -1.399 1.00 75.31 119 PHE A C 1
ATOM 922 O O . PHE A 1 119 ? 12.726 -2.329 -2.290 1.00 75.31 119 PHE A O 1
ATOM 929 N N . GLU A 1 120 ? 12.747 -3.947 -0.728 1.00 77.75 120 GLU A N 1
ATOM 930 C CA . GLU A 1 120 ? 14.095 -4.417 -1.014 1.0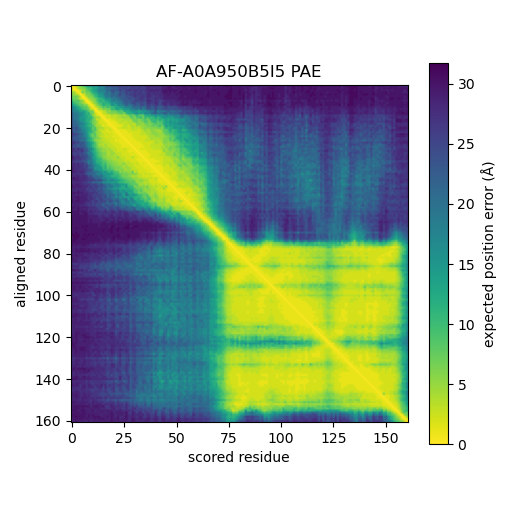0 77.75 120 GLU A CA 1
ATOM 931 C C . GLU A 1 120 ? 14.000 -5.755 -1.747 1.00 77.75 120 GLU A C 1
ATOM 933 O O . GLU A 1 120 ? 13.342 -6.693 -1.293 1.00 77.75 120 GLU A O 1
ATOM 938 N N . HIS A 1 121 ? 14.629 -5.821 -2.912 1.00 59.00 121 HIS A N 1
ATOM 939 C CA . HIS A 1 121 ? 14.867 -7.045 -3.653 1.00 59.00 121 HIS A CA 1
ATOM 940 C C . HIS A 1 121 ? 16.358 -7.343 -3.573 1.00 59.00 121 HIS A C 1
ATOM 942 O O . HIS A 1 121 ? 17.172 -6.434 -3.718 1.00 59.00 121 HIS A O 1
ATOM 948 N N . HIS A 1 122 ? 16.719 -8.588 -3.278 1.00 66.69 122 HIS A N 1
ATOM 949 C CA . HIS A 1 122 ? 18.115 -8.952 -3.044 1.00 66.69 122 HIS A CA 1
ATOM 950 C C . HIS A 1 122 ? 18.820 -9.480 -4.297 1.00 66.69 122 HIS A C 1
ATOM 952 O O . HIS A 1 122 ? 20.047 -9.469 -4.323 1.00 66.69 122 HIS A O 1
ATOM 958 N N . ASP A 1 1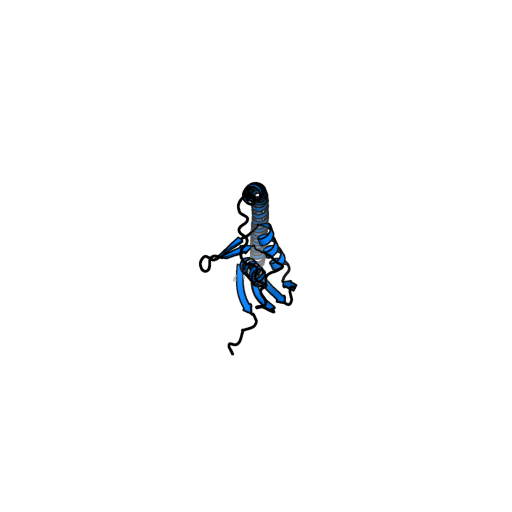23 ? 18.080 -9.912 -5.324 1.00 48.28 123 ASP A N 1
ATOM 959 C CA . ASP A 1 123 ? 18.662 -10.476 -6.544 1.00 48.28 123 ASP A CA 1
ATOM 960 C C . ASP A 1 123 ? 17.749 -10.294 -7.778 1.00 48.28 123 ASP A C 1
ATOM 962 O O . ASP A 1 123 ? 16.831 -11.095 -7.963 1.00 48.28 123 ASP A O 1
ATOM 966 N N . PRO A 1 124 ? 17.983 -9.266 -8.621 1.00 61.16 124 PRO A N 1
ATOM 967 C CA . PRO A 1 124 ? 19.041 -8.263 -8.494 1.00 61.16 124 PRO A CA 1
ATOM 968 C C . PRO A 1 124 ? 18.800 -7.305 -7.310 1.00 61.16 124 PRO A C 1
ATOM 970 O O . PRO A 1 124 ? 17.645 -7.049 -6.952 1.00 61.16 124 PRO A O 1
ATOM 973 N N . PRO A 1 125 ? 19.864 -6.744 -6.700 1.00 64.88 125 PRO A N 1
ATOM 974 C CA . PRO A 1 125 ? 19.727 -5.778 -5.618 1.00 64.88 125 PRO A CA 1
ATOM 975 C C . PRO A 1 125 ? 18.998 -4.526 -6.115 1.00 64.88 125 PRO A C 1
ATOM 977 O O . PRO A 1 125 ? 19.529 -3.761 -6.918 1.00 64.88 125 PRO A O 1
ATOM 980 N N . ALA A 1 126 ? 17.778 -4.314 -5.628 1.00 67.62 126 ALA A N 1
ATOM 981 C CA . ALA A 1 126 ? 16.957 -3.162 -5.974 1.00 67.62 126 ALA A CA 1
ATOM 982 C C . ALA A 1 126 ? 16.220 -2.638 -4.742 1.00 67.62 126 ALA A C 1
ATOM 984 O O . ALA A 1 126 ? 15.731 -3.407 -3.912 1.00 67.62 126 ALA A O 1
ATOM 985 N N . ARG A 1 127 ? 16.127 -1.311 -4.633 1.00 73.88 127 ARG A N 1
ATOM 986 C CA . ARG A 1 127 ? 15.338 -0.624 -3.607 1.00 73.88 127 ARG A CA 1
ATOM 987 C C . ARG A 1 127 ? 14.281 0.202 -4.316 1.00 73.88 127 ARG A C 1
ATOM 989 O O . ARG A 1 127 ? 14.612 1.062 -5.125 1.00 73.88 127 ARG A O 1
ATOM 996 N N . VAL A 1 128 ? 13.018 -0.097 -4.042 1.00 76.00 128 VAL A N 1
ATOM 997 C CA . VAL A 1 128 ? 11.877 0.548 -4.691 1.00 76.00 128 VAL A CA 1
ATOM 998 C C . VAL A 1 128 ? 11.028 1.203 -3.619 1.00 76.00 128 VAL A C 1
ATOM 1000 O O . VAL A 1 128 ? 10.485 0.527 -2.747 1.00 76.00 128 VAL A O 1
ATOM 1003 N N . GLU A 1 129 ? 10.910 2.523 -3.671 1.00 80.88 129 GLU A N 1
ATOM 1004 C CA . GLU A 1 129 ? 10.038 3.254 -2.758 1.00 80.88 129 GLU A CA 1
ATOM 1005 C C . GLU A 1 129 ? 8.570 2.976 -3.075 1.00 80.88 129 GLU A C 1
ATOM 1007 O O . GLU A 1 129 ? 8.154 2.913 -4.237 1.00 80.88 129 GLU A O 1
ATOM 1012 N N . ALA A 1 130 ? 7.767 2.803 -2.028 1.00 85.00 130 ALA A N 1
ATOM 1013 C CA . ALA A 1 130 ? 6.334 2.680 -2.180 1.00 85.00 130 ALA A CA 1
ATOM 1014 C C . ALA A 1 130 ? 5.761 3.973 -2.754 1.00 85.00 130 ALA A C 1
ATOM 1016 O O . ALA A 1 130 ? 5.977 5.062 -2.228 1.00 85.00 130 ALA A O 1
ATOM 1017 N N . THR A 1 131 ? 4.966 3.832 -3.808 1.00 86.19 131 THR A N 1
ATOM 1018 C CA . THR A 1 131 ? 4.312 4.948 -4.483 1.00 86.19 131 THR A CA 1
ATOM 1019 C C . THR A 1 131 ? 2.962 4.525 -5.054 1.00 86.19 131 THR A C 1
ATOM 1021 O O . THR A 1 131 ? 2.724 3.360 -5.364 1.00 86.19 131 THR A O 1
ATOM 1024 N N . VAL A 1 132 ? 2.054 5.488 -5.201 1.00 88.62 132 VAL A N 1
ATOM 1025 C CA . VAL A 1 132 ? 0.768 5.328 -5.905 1.00 88.62 132 VAL A CA 1
ATOM 1026 C C . VAL A 1 132 ? 0.753 6.045 -7.262 1.00 88.62 132 VAL A C 1
ATOM 1028 O O . VAL A 1 132 ? -0.256 6.020 -7.965 1.00 88.62 132 VAL A O 1
ATOM 1031 N N . THR A 1 133 ? 1.872 6.668 -7.637 1.00 83.56 133 THR A N 1
ATOM 1032 C CA . THR A 1 133 ? 2.108 7.375 -8.903 1.00 83.56 133 THR A CA 1
ATOM 1033 C C . THR A 1 133 ? 3.502 7.048 -9.452 1.00 83.56 133 THR A C 1
ATOM 1035 O O . THR A 1 133 ? 4.365 6.547 -8.736 1.00 83.56 133 THR A O 1
ATOM 1038 N N . GLY A 1 134 ? 3.757 7.328 -10.730 1.00 79.50 134 GLY A N 1
ATOM 1039 C CA . GLY A 1 134 ? 5.063 7.061 -11.340 1.00 79.50 134 GLY A CA 1
ATOM 1040 C C . GLY A 1 134 ? 5.198 5.624 -11.843 1.00 79.50 134 GLY A C 1
ATOM 1041 O O . GLY A 1 134 ? 4.297 5.136 -12.527 1.00 79.50 134 GLY A O 1
ATOM 1042 N N . ALA A 1 135 ? 6.332 4.979 -11.549 1.00 79.00 135 ALA A N 1
ATOM 1043 C CA . ALA A 1 135 ? 6.726 3.708 -12.159 1.00 79.00 135 ALA A CA 1
ATOM 1044 C C . ALA A 1 135 ? 5.679 2.590 -11.931 1.00 79.00 135 ALA A C 1
ATOM 1046 O O . ALA A 1 135 ? 5.348 2.303 -10.773 1.00 79.00 135 ALA A O 1
ATOM 1047 N N . PRO A 1 136 ? 5.184 1.918 -12.992 1.00 79.56 136 PRO A N 1
ATOM 1048 C CA . PRO A 1 136 ? 4.118 0.918 -12.886 1.00 79.56 136 PRO A CA 1
ATOM 1049 C C . PRO A 1 136 ? 4.463 -0.215 -11.918 1.00 79.56 136 PRO A C 1
ATOM 1051 O O . PRO A 1 136 ? 3.628 -0.599 -11.100 1.00 79.56 136 PRO A O 1
ATOM 1054 N N . ALA A 1 137 ? 5.705 -0.709 -11.962 1.00 80.25 137 ALA A N 1
ATOM 1055 C CA . ALA A 1 137 ? 6.182 -1.767 -11.075 1.00 80.25 137 ALA A CA 1
ATOM 1056 C C . ALA A 1 137 ? 6.105 -1.369 -9.589 1.00 80.25 137 ALA A C 1
ATOM 1058 O O . ALA A 1 137 ? 5.589 -2.129 -8.768 1.00 80.25 137 ALA A O 1
ATOM 1059 N N . ALA A 1 138 ? 6.536 -0.150 -9.247 1.00 83.12 138 ALA A N 1
ATOM 1060 C CA . ALA A 1 138 ? 6.489 0.363 -7.879 1.00 83.12 138 ALA A CA 1
ATOM 1061 C C . ALA A 1 138 ? 5.043 0.550 -7.389 1.00 83.12 138 ALA A C 1
ATOM 1063 O O . ALA A 1 138 ? 4.704 0.178 -6.261 1.00 83.12 138 ALA A O 1
ATOM 1064 N N . VAL A 1 139 ? 4.159 1.045 -8.263 1.00 86.50 139 VAL A N 1
ATOM 1065 C CA . VAL A 1 139 ? 2.723 1.165 -7.971 1.00 86.50 139 VAL A CA 1
ATOM 1066 C C . VAL A 1 139 ? 2.088 -0.209 -7.754 1.00 86.50 139 VAL A C 1
ATOM 1068 O O . VAL A 1 139 ? 1.355 -0.408 -6.784 1.00 86.50 139 VAL A O 1
ATOM 1071 N N . MET A 1 140 ? 2.393 -1.185 -8.609 1.00 87.62 140 MET A N 1
ATOM 1072 C CA . MET A 1 140 ? 1.889 -2.552 -8.485 1.00 87.62 140 MET A CA 1
ATOM 1073 C C . MET A 1 140 ? 2.344 -3.204 -7.176 1.00 87.62 140 MET A C 1
ATOM 1075 O O . MET A 1 140 ? 1.514 -3.755 -6.455 1.00 87.62 140 MET A O 1
ATOM 1079 N N . MET A 1 141 ? 3.631 -3.104 -6.832 1.00 87.75 141 MET A N 1
ATOM 1080 C CA . MET A 1 141 ? 4.173 -3.632 -5.575 1.00 87.75 141 MET A CA 1
ATOM 1081 C C . MET A 1 141 ? 3.513 -2.988 -4.354 1.00 87.75 141 MET A C 1
ATOM 1083 O O . MET A 1 141 ? 3.143 -3.682 -3.405 1.00 87.75 141 MET A O 1
ATOM 1087 N N . THR A 1 142 ? 3.285 -1.675 -4.411 1.00 91.38 142 THR A N 1
ATOM 1088 C CA . THR A 1 142 ? 2.585 -0.933 -3.356 1.00 91.38 142 THR A CA 1
ATOM 1089 C C . THR A 1 142 ? 1.155 -1.437 -3.174 1.00 91.38 142 THR A C 1
ATOM 1091 O O . THR A 1 142 ? 0.731 -1.705 -2.051 1.00 91.38 142 THR A O 1
ATOM 1094 N N . LEU A 1 143 ? 0.416 -1.641 -4.266 1.00 92.25 143 LEU A N 1
ATOM 1095 C CA . LEU A 1 143 ? -0.962 -2.142 -4.232 1.00 92.25 143 LEU A CA 1
ATOM 1096 C C . LEU A 1 143 ? -1.051 -3.606 -3.792 1.00 92.25 143 LEU A C 1
ATOM 1098 O O . LEU A 1 143 ? -1.939 -3.961 -3.017 1.00 92.25 143 LEU A O 1
ATOM 1102 N N . ALA A 1 144 ? -0.125 -4.448 -4.248 1.00 89.75 144 ALA A N 1
ATOM 1103 C CA . ALA A 1 144 ? -0.035 -5.841 -3.834 1.00 89.75 144 ALA A CA 1
ATOM 1104 C C . ALA A 1 144 ? 0.238 -5.945 -2.332 1.00 89.75 144 ALA A C 1
ATOM 1106 O O . ALA A 1 144 ? -0.422 -6.719 -1.640 1.00 89.75 144 ALA A O 1
ATOM 1107 N N . ARG A 1 145 ? 1.149 -5.115 -1.808 1.00 91.00 145 ARG A N 1
ATOM 1108 C CA . ARG A 1 145 ? 1.440 -5.064 -0.373 1.00 91.00 145 ARG A CA 1
ATOM 1109 C C . ARG A 1 145 ? 0.303 -4.465 0.449 1.00 91.00 145 ARG A C 1
ATOM 1111 O O . ARG A 1 145 ? 0.158 -4.812 1.616 1.00 91.00 145 ARG A O 1
ATOM 1118 N N . ALA A 1 146 ? -0.479 -3.566 -0.141 1.00 91.19 146 ALA A N 1
ATOM 1119 C CA . ALA A 1 146 ? -1.654 -2.993 0.499 1.00 91.19 146 ALA A CA 1
ATOM 1120 C C . ALA A 1 146 ? -2.814 -3.993 0.614 1.00 91.19 146 ALA A C 1
ATOM 1122 O O . ALA A 1 146 ? -3.723 -3.759 1.402 1.00 91.19 146 ALA A O 1
ATOM 1123 N N . CYS A 1 147 ? -2.805 -5.096 -0.138 1.00 87.94 147 CYS A N 1
ATOM 1124 C CA . CYS A 1 147 ? -3.764 -6.181 0.044 1.00 87.94 147 CYS A CA 1
ATOM 1125 C C . CYS A 1 147 ? -3.316 -7.114 1.175 1.00 87.94 147 CYS A C 1
ATOM 1127 O O . CYS A 1 147 ? -2.132 -7.421 1.302 1.00 87.94 147 CYS A O 1
ATOM 1129 N N . ASP A 1 148 ? -4.271 -7.652 1.935 1.00 85.56 148 ASP A N 1
ATOM 1130 C CA . ASP A 1 148 ? -3.982 -8.752 2.864 1.00 85.56 148 ASP A CA 1
ATOM 1131 C C . ASP A 1 148 ? -3.683 -10.038 2.086 1.00 85.56 148 ASP A C 1
ATOM 1133 O O . ASP A 1 148 ? -2.819 -10.833 2.456 1.00 85.56 148 ASP A O 1
ATOM 1137 N N . ARG A 1 149 ? -4.397 -10.229 0.971 1.00 87.19 149 ARG A N 1
ATOM 1138 C CA . ARG A 1 149 ? -4.164 -11.321 0.028 1.00 87.19 149 ARG A CA 1
ATOM 1139 C C . ARG A 1 149 ? -4.412 -10.854 -1.397 1.00 87.19 149 ARG A C 1
ATOM 1141 O O . ARG A 1 149 ? -5.485 -10.341 -1.700 1.00 87.19 149 ARG A O 1
ATOM 1148 N N . VAL A 1 150 ? -3.457 -11.094 -2.285 1.00 88.06 150 VAL A N 1
ATOM 1149 C CA . VAL A 1 150 ? -3.647 -10.910 -3.729 1.00 88.06 150 VAL A CA 1
ATOM 1150 C C . VAL A 1 150 ? -4.277 -12.175 -4.305 1.00 88.06 150 VAL A C 1
ATOM 1152 O O . VAL A 1 150 ? -3.871 -13.282 -3.957 1.00 88.06 150 VAL A O 1
ATOM 1155 N N . VAL A 1 151 ? -5.300 -12.015 -5.143 1.00 87.75 151 VAL A N 1
ATOM 1156 C CA . VAL A 1 151 ? -6.028 -13.131 -5.767 1.00 87.75 151 VAL A CA 1
ATOM 1157 C C . VAL A 1 151 ? -5.647 -13.256 -7.236 1.00 87.75 151 VAL A C 1
ATOM 1159 O O . VAL A 1 151 ? -5.355 -14.354 -7.696 1.00 87.75 151 VAL A O 1
ATOM 1162 N N . VAL A 1 152 ? -5.629 -12.137 -7.961 1.00 84.56 152 VAL A N 1
ATOM 1163 C CA . VAL A 1 152 ? -5.285 -12.093 -9.386 1.00 84.56 152 VAL A CA 1
ATOM 1164 C C . VAL A 1 152 ? -4.440 -10.860 -9.657 1.00 84.56 152 VAL A C 1
ATOM 1166 O O . VAL A 1 152 ? -4.735 -9.775 -9.151 1.00 84.56 152 VAL A O 1
ATOM 1169 N N . VAL A 1 153 ? -3.413 -11.029 -10.483 1.00 85.25 153 VAL A N 1
ATOM 1170 C CA . VAL A 1 153 ? -2.697 -9.928 -11.122 1.00 85.25 153 VAL A CA 1
ATOM 1171 C C . VAL A 1 153 ? -2.670 -10.223 -12.611 1.00 85.25 153 VAL A C 1
ATOM 1173 O O . VAL A 1 153 ? -2.147 -11.255 -13.022 1.00 85.25 153 VAL A O 1
ATOM 1176 N N . ASP A 1 154 ? -3.233 -9.313 -13.394 1.00 83.31 154 ASP A N 1
ATOM 1177 C CA . ASP A 1 154 ? -3.210 -9.364 -14.848 1.00 83.31 154 ASP A CA 1
ATOM 1178 C C . ASP A 1 154 ? -2.395 -8.192 -15.374 1.00 83.31 154 ASP A C 1
ATOM 1180 O O . ASP A 1 154 ? -2.501 -7.057 -14.910 1.00 83.31 154 ASP A O 1
ATOM 1184 N N . PHE A 1 155 ? -1.589 -8.472 -16.377 1.00 80.81 155 PHE A N 1
ATOM 1185 C CA . PHE A 1 155 ? -0.769 -7.510 -17.091 1.00 80.81 155 PHE A CA 1
ATOM 1186 C C . PHE A 1 155 ? -0.686 -7.987 -18.544 1.00 80.81 155 PHE A C 1
ATOM 1188 O O . PHE A 1 155 ? -0.981 -9.158 -18.824 1.00 80.81 155 PHE A O 1
ATOM 1195 N N . PRO A 1 156 ? -0.350 -7.108 -19.501 1.00 70.12 156 PRO A N 1
ATOM 1196 C CA . PRO A 1 156 ? -0.146 -7.515 -20.879 1.00 70.12 156 PRO A CA 1
ATOM 1197 C C . PRO A 1 156 ? 0.887 -8.637 -20.890 1.00 70.12 156 PRO A C 1
ATOM 1199 O O . PRO A 1 156 ? 2.032 -8.451 -20.485 1.00 70.12 156 PRO A O 1
ATOM 1202 N N . ARG A 1 157 ? 0.466 -9.824 -21.332 1.00 57.16 157 ARG A N 1
ATOM 1203 C CA . ARG A 1 157 ? 1.408 -10.893 -21.635 1.00 57.16 157 ARG A CA 1
ATOM 1204 C C . ARG A 1 157 ? 2.209 -10.409 -22.829 1.00 57.16 157 ARG A C 1
ATOM 1206 O O . ARG A 1 157 ? 1.668 -10.326 -23.930 1.00 57.16 157 ARG A O 1
ATOM 1213 N N . THR A 1 158 ? 3.470 -10.065 -22.618 1.00 50.38 158 THR A N 1
ATOM 1214 C CA . THR A 1 158 ? 4.432 -9.952 -23.707 1.00 50.38 158 THR A CA 1
ATOM 1215 C C . THR A 1 158 ? 4.498 -11.334 -24.347 1.00 50.38 158 THR A C 1
ATOM 1217 O O . THR A 1 158 ? 5.066 -12.266 -23.783 1.00 50.38 158 THR A O 1
ATOM 1220 N N . SER A 1 159 ? 3.803 -11.512 -25.470 1.00 37.56 159 SER A N 1
ATOM 1221 C CA . SER A 1 159 ? 3.966 -12.705 -26.292 1.00 37.56 159 SER A CA 1
ATOM 1222 C C . SER A 1 159 ? 5.403 -12.665 -26.813 1.00 37.56 159 SER A C 1
ATOM 1224 O O . SER A 1 159 ? 5.756 -11.660 -27.433 1.00 37.56 159 SER A O 1
ATOM 1226 N N . PRO A 1 160 ? 6.246 -13.678 -26.552 1.00 41.72 160 PRO A N 1
ATOM 1227 C CA . PRO A 1 160 ? 7.538 -13.743 -27.210 1.00 41.72 160 PRO A CA 1
ATOM 1228 C C . PRO A 1 160 ? 7.262 -13.989 -28.698 1.00 41.72 160 PRO A C 1
ATOM 1230 O O . PRO A 1 160 ? 6.616 -14.979 -29.051 1.00 41.72 160 PRO A O 1
ATOM 1233 N N . LEU A 1 161 ? 7.654 -13.034 -29.539 1.00 34.94 161 LEU A N 1
ATOM 1234 C CA . LEU A 1 161 ? 7.884 -13.260 -30.966 1.00 34.94 161 LEU A CA 1
ATOM 1235 C C . LEU A 1 161 ? 9.329 -13.720 -31.145 1.00 34.94 161 LEU A C 1
ATOM 1237 O O . LEU A 1 161 ? 10.199 -13.154 -30.443 1.00 34.94 161 LEU A O 1
#

Foldseek 3Di:
DDDDDDDDDPPVPVVVVVVVVVVVVVVVVVVVVVVVVVVVVVVVVLVVVVVVVVVVVVVVVVPDPPDDDPDPCPDFQKKKWWAADPNDIWIWIDHPQDIDIDVLLVVLLVVQQVSQPWDADVVVTDTATRDCTDDPVSNVVSSCVSHPTTDDMDTPPPDDD

Sequence (161 aa):
MIPHAAPEPLIGVSASIFARSSALSERVARTRAQSRVLRQQAWEHRVRSKAIRDQSAALKERFDDGVLGATPDDGVPWFSLAGVLGDRNVWARWAHGSLRCHPDLMTQARLLVELGTVFEHHDPPARVEATVTGAPAAVMMTLARACDRVVVVDFPRTSPL

Solvent-accessible surface area (backbone atoms only — not comparable to full-atom values): 9549 Å² total; per-residue (Å²): 142,79,89,83,84,80,85,81,78,78,67,63,60,59,56,53,52,53,53,51,53,51,56,49,53,53,49,53,51,51,53,52,51,51,54,50,51,53,52,50,55,56,45,55,58,46,53,56,55,43,54,57,45,52,58,51,44,63,66,45,57,80,76,61,91,73,90,78,79,87,66,83,78,87,79,67,71,39,38,38,39,35,27,28,48,88,95,38,81,38,45,38,38,39,42,84,86,42,74,50,59,36,66,72,50,48,53,41,28,48,50,40,31,75,67,64,38,65,47,77,41,81,84,72,75,42,79,42,62,35,30,84,60,75,57,62,67,37,27,49,52,26,48,51,66,38,26,78,39,72,76,46,77,49,57,79,76,80,72,87,127

Mean predicted aligned error: 16.34 Å

Radius of gyration: 26.39 Å; Cα contacts (8 Å, |Δi|>4): 162; chains: 1; bounding box: 88×54×68 Å

pLDDT: mean 70.93, std 17.49, range [34.94, 94.88]

Secondary structure (DSSP, 8-state):
----PPPPPTHHHHHHHHHHHHHHHHHHHHHHHHHHHHHHHHHHHHHHHHHHHHHHHHHHHTT-----------S-SEEEEEEEETTEEEEEEEETTEEEE-HHHHHHHHHHHHTT-EEEEETTEEEEE--SSS-HHHHHHHHHHHSSEEEEEE-------